Prot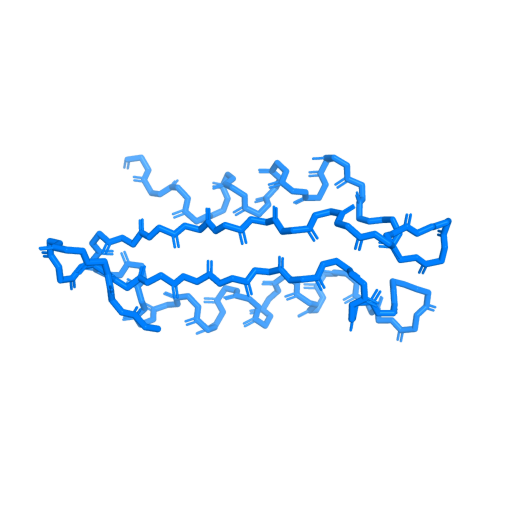ein AF-A0AAV6YLZ7-F1 (afdb_monomer_lite)

Organism: Engystomops pustulosus (NCBI:txid76066)

Foldseek 3Di:
DADPVRAAEAEAELQPAQVVPDDLVVVLVVVVVVCVVRLVDDHHYHYDPPPDDPRRDDDPVSVVVSCVVSPDD

Structure (mmCIF, N/CA/C/O backbone):
data_AF-A0AAV6YLZ7-F1
#
_entry.id   AF-A0AAV6YLZ7-F1
#
loop_
_atom_site.group_PDB
_atom_site.id
_atom_site.type_symbol
_atom_site.label_atom_id
_atom_site.label_alt_id
_atom_site.label_comp_id
_atom_site.label_asym_id
_atom_site.label_entity_id
_atom_site.label_seq_id
_atom_site.pdbx_PDB_ins_code
_atom_site.Cartn_x
_atom_site.Cartn_y
_atom_site.Cartn_z
_atom_site.occupancy
_atom_site.B_iso_or_equiv
_atom_site.auth_seq_id
_atom_site.auth_comp_id
_atom_site.auth_asym_id
_atom_site.auth_atom_id
_atom_site.pdbx_PDB_model_num
ATOM 1 N N . GLY A 1 1 ? -11.421 -6.861 0.607 1.00 81.19 1 GLY A N 1
ATOM 2 C CA . GLY A 1 1 ? -12.075 -7.946 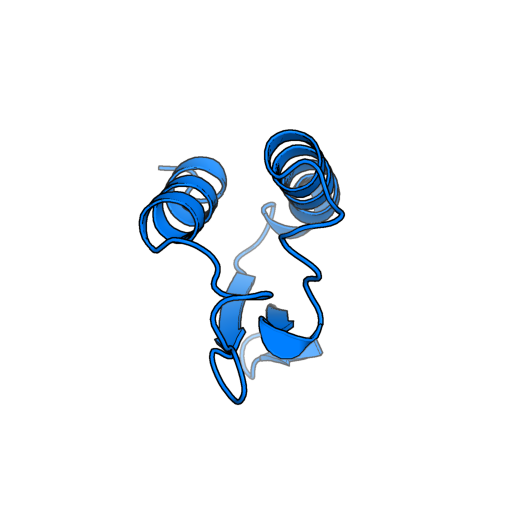1.377 1.00 81.19 1 GLY A CA 1
ATOM 3 C C . GLY A 1 1 ? -12.011 -7.609 2.852 1.00 81.19 1 GLY A C 1
ATOM 4 O O . GLY A 1 1 ? -11.374 -6.612 3.169 1.00 81.19 1 GLY A O 1
ATOM 5 N N . VAL A 1 2 ? -12.640 -8.390 3.731 1.00 85.94 2 VAL A N 1
ATOM 6 C CA . VAL A 1 2 ? -12.519 -8.202 5.189 1.00 85.94 2 VAL A CA 1
ATOM 7 C C . VAL A 1 2 ? -11.868 -9.414 5.846 1.00 85.94 2 VAL A C 1
ATOM 9 O O . VAL A 1 2 ? -11.975 -10.521 5.320 1.00 85.94 2 VAL A O 1
ATOM 12 N N . ASP A 1 3 ? -11.166 -9.200 6.953 1.00 87.69 3 ASP A N 1
ATOM 13 C CA . ASP A 1 3 ? -10.629 -10.281 7.778 1.00 87.69 3 ASP A CA 1
ATOM 14 C C . ASP A 1 3 ? -11.723 -10.934 8.646 1.00 87.69 3 ASP A C 1
ATOM 16 O O . ASP A 1 3 ? -12.893 -10.545 8.619 1.00 87.69 3 ASP A O 1
ATOM 20 N N . ASN A 1 4 ? -11.335 -11.917 9.461 1.00 86.50 4 ASN A N 1
ATOM 21 C CA . ASN A 1 4 ? -12.247 -12.611 10.377 1.00 86.50 4 ASN A CA 1
ATOM 22 C C . ASN A 1 4 ? -12.849 -11.701 11.470 1.00 86.50 4 ASN A C 1
ATOM 24 O O . ASN A 1 4 ? -13.784 -12.115 12.151 1.00 86.50 4 ASN A O 1
ATOM 28 N N . CYS A 1 5 ? -12.325 -10.487 11.649 1.00 87.19 5 CYS A N 1
ATOM 29 C CA . CYS A 1 5 ? -12.804 -9.483 12.596 1.00 87.19 5 CYS A CA 1
ATOM 30 C C . CYS A 1 5 ? -13.635 -8.378 11.915 1.00 87.19 5 CYS A C 1
ATOM 32 O O . CYS A 1 5 ? -14.081 -7.454 12.590 1.00 87.19 5 CYS A O 1
ATOM 34 N N . GLY A 1 6 ? -13.855 -8.452 10.596 1.00 85.50 6 GLY A N 1
ATOM 35 C CA . GLY A 1 6 ? -14.594 -7.446 9.827 1.00 85.50 6 GLY A CA 1
ATOM 36 C C . GLY A 1 6 ? -13.771 -6.218 9.415 1.00 85.50 6 GLY A C 1
ATOM 37 O O . GLY A 1 6 ? -14.346 -5.249 8.919 1.00 85.50 6 GLY A O 1
ATOM 38 N N . ARG A 1 7 ? -12.445 -6.245 9.588 1.00 88.00 7 ARG A N 1
ATOM 39 C CA . ARG A 1 7 ? -11.531 -5.161 9.198 1.00 88.00 7 ARG A CA 1
ATOM 40 C C . ARG A 1 7 ? -11.210 -5.233 7.719 1.00 88.00 7 ARG A C 1
ATOM 42 O O . ARG A 1 7 ? -10.990 -6.317 7.181 1.00 88.00 7 ARG A O 1
ATOM 49 N N . SER A 1 8 ? -11.135 -4.083 7.061 1.00 87.69 8 SER A N 1
ATOM 50 C CA . SER A 1 8 ? -10.802 -4.009 5.637 1.00 87.69 8 SER A CA 1
ATOM 51 C C . SER A 1 8 ? -9.361 -4.459 5.391 1.00 87.69 8 SER A C 1
ATOM 53 O O . SER A 1 8 ? -8.432 -3.939 6.000 1.00 87.69 8 SER A O 1
ATOM 55 N N . ILE A 1 9 ? -9.168 -5.405 4.472 1.00 87.88 9 ILE A N 1
ATOM 56 C CA . ILE A 1 9 ? -7.845 -5.835 4.011 1.00 87.88 9 ILE A CA 1
ATOM 57 C C . ILE A 1 9 ? -7.527 -5.123 2.700 1.00 87.88 9 ILE A C 1
ATOM 59 O O . ILE A 1 9 ? -8.248 -5.284 1.705 1.00 87.88 9 ILE A O 1
ATOM 63 N N . ILE A 1 10 ? -6.417 -4.395 2.704 1.00 87.62 10 ILE A N 1
ATOM 64 C CA . ILE A 1 10 ? -5.833 -3.713 1.556 1.00 87.62 10 ILE A CA 1
ATOM 65 C C . ILE A 1 10 ? -4.589 -4.483 1.136 1.00 87.62 10 ILE A C 1
ATOM 67 O O . ILE A 1 10 ? -3.733 -4.805 1.957 1.00 87.62 10 ILE A O 1
ATOM 71 N N . VAL A 1 11 ? -4.497 -4.792 -0.154 1.00 86.00 11 VAL A N 1
ATOM 72 C CA . VAL A 1 11 ? -3.403 -5.588 -0.706 1.00 86.00 11 VAL A CA 1
ATOM 73 C C . VAL A 1 11 ? -2.664 -4.775 -1.758 1.00 86.00 11 VAL A C 1
ATOM 75 O O . VAL A 1 11 ? -3.246 -4.406 -2.776 1.00 86.00 11 VAL A O 1
ATOM 78 N N . ILE A 1 12 ? -1.374 -4.540 -1.531 1.00 83.00 12 ILE A N 1
ATOM 79 C CA . ILE A 1 12 ? -0.470 -3.929 -2.505 1.00 83.00 12 ILE A CA 1
ATOM 80 C C . ILE A 1 12 ? 0.346 -5.046 -3.157 1.00 83.00 12 ILE A C 1
ATOM 82 O O . ILE A 1 12 ? 1.054 -5.789 -2.480 1.00 83.00 12 ILE A O 1
ATOM 86 N N . VAL A 1 13 ? 0.259 -5.168 -4.483 1.00 81.88 13 VAL A N 1
ATOM 87 C CA . VAL A 1 13 ? 1.004 -6.170 -5.260 1.00 81.88 13 VAL A CA 1
ATOM 88 C C . VAL A 1 13 ? 2.109 -5.468 -6.042 1.00 81.88 13 VAL A C 1
ATOM 90 O O . VAL A 1 13 ? 1.838 -4.861 -7.077 1.00 81.88 13 VAL A O 1
ATOM 93 N N . GLY A 1 14 ? 3.356 -5.578 -5.573 1.00 74.75 14 GLY A N 1
ATOM 94 C CA . GLY A 1 14 ? 4.499 -4.867 -6.159 1.00 74.75 14 GLY A CA 1
ATOM 95 C C . GLY A 1 14 ? 4.722 -5.183 -7.641 1.00 74.75 14 GLY A C 1
ATOM 96 O O . GLY A 1 14 ? 5.033 -4.293 -8.425 1.00 74.75 14 GLY A O 1
ATOM 97 N N . ARG A 1 15 ? 4.453 -6.427 -8.072 1.00 76.44 15 ARG A N 1
ATOM 98 C CA . ARG A 1 15 ? 4.565 -6.852 -9.481 1.00 76.44 15 ARG A CA 1
ATOM 99 C C . ARG A 1 15 ? 3.780 -5.963 -10.455 1.00 76.44 15 ARG A C 1
ATOM 101 O O . ARG A 1 15 ? 4.212 -5.811 -11.593 1.00 76.44 15 ARG A O 1
ATOM 108 N N . ASN A 1 16 ? 2.647 -5.405 -10.032 1.00 70.69 16 ASN A N 1
ATOM 109 C CA . ASN A 1 16 ? 1.759 -4.630 -10.901 1.00 70.69 16 ASN A CA 1
ATOM 110 C C . ASN A 1 16 ? 2.038 -3.122 -10.860 1.00 70.69 16 ASN A C 1
ATOM 112 O O . ASN A 1 16 ? 1.274 -2.359 -11.446 1.00 70.69 16 ASN A O 1
ATOM 116 N N . ILE A 1 17 ? 3.093 -2.689 -10.167 1.00 69.88 17 ILE A N 1
ATOM 117 C CA . ILE A 1 17 ? 3.439 -1.278 -10.010 1.00 69.88 17 ILE A CA 1
ATOM 118 C C . ILE A 1 17 ? 4.591 -0.973 -10.972 1.00 69.88 17 ILE A C 1
ATOM 120 O O . ILE A 1 17 ? 5.723 -1.366 -10.691 1.00 69.88 17 ILE A O 1
ATOM 124 N N . PRO A 1 18 ? 4.329 -0.311 -12.116 1.00 67.31 18 PRO A N 1
ATOM 125 C CA . PRO A 1 18 ? 5.361 0.008 -13.092 1.00 67.31 18 PRO A CA 1
ATOM 126 C C . PRO A 1 18 ? 6.161 1.228 -12.621 1.00 67.31 18 PRO A C 1
ATOM 128 O O . PRO A 1 18 ? 5.982 2.315 -13.158 1.00 67.31 18 PRO A O 1
ATOM 131 N N . VAL A 1 19 ? 7.024 1.055 -11.613 1.00 66.62 19 VAL A N 1
ATOM 132 C CA . VAL A 1 19 ? 7.747 2.135 -10.900 1.00 66.62 19 VAL A CA 1
ATOM 133 C C . VAL A 1 19 ? 8.459 3.105 -11.856 1.00 66.62 19 VAL A C 1
ATOM 135 O O . VAL A 1 19 ? 8.525 4.297 -11.587 1.00 66.62 19 VAL A O 1
ATOM 138 N N . LEU A 1 20 ? 8.920 2.631 -13.016 1.00 66.69 20 LEU A N 1
ATOM 139 C CA . LEU A 1 20 ? 9.584 3.456 -14.035 1.00 66.69 20 LEU A CA 1
ATOM 140 C C . LEU A 1 20 ? 8.650 4.382 -14.847 1.00 66.69 20 LEU A C 1
ATOM 142 O O . LEU A 1 20 ? 9.136 5.257 -15.558 1.00 66.69 20 LEU A O 1
ATOM 146 N N . LEU A 1 21 ? 7.331 4.177 -14.799 1.00 70.38 21 LEU A N 1
ATOM 147 C CA . LEU A 1 21 ? 6.334 4.900 -15.608 1.00 70.38 21 LEU A CA 1
ATOM 148 C C . LEU A 1 21 ? 5.404 5.791 -14.776 1.00 70.38 21 LEU A C 1
ATOM 150 O O . LEU A 1 21 ? 4.649 6.579 -15.348 1.00 70.38 21 LEU A O 1
ATOM 154 N N . ILE A 1 22 ? 5.430 5.656 -13.449 1.00 77.31 22 ILE A N 1
ATOM 155 C CA . ILE A 1 22 ? 4.578 6.418 -12.538 1.00 77.31 22 ILE A CA 1
ATOM 156 C C . ILE A 1 22 ? 5.406 7.336 -11.652 1.00 77.31 22 ILE A C 1
ATOM 158 O O . ILE A 1 22 ? 6.454 6.979 -11.127 1.00 77.31 22 ILE A O 1
ATOM 162 N N . ASP A 1 23 ? 4.877 8.535 -11.463 1.00 81.88 23 ASP A N 1
ATOM 163 C CA . ASP A 1 23 ? 5.349 9.459 -10.448 1.00 81.88 23 ASP A CA 1
ATOM 164 C C . ASP A 1 23 ? 4.953 8.913 -9.069 1.00 81.88 23 ASP A C 1
ATOM 166 O O . ASP A 1 23 ? 3.766 8.768 -8.752 1.00 81.88 23 ASP A O 1
ATOM 170 N N . MET A 1 24 ? 5.961 8.576 -8.269 1.00 77.69 24 MET A N 1
ATOM 171 C CA . MET A 1 24 ? 5.781 7.955 -6.961 1.00 77.69 24 MET A CA 1
ATOM 172 C C . MET A 1 24 ? 5.100 8.889 -5.953 1.00 77.69 24 MET A C 1
ATOM 174 O O . MET A 1 24 ? 4.359 8.406 -5.097 1.00 77.69 24 MET A O 1
ATOM 178 N N . GLU A 1 25 ? 5.254 10.211 -6.080 1.00 81.31 25 GLU A N 1
ATOM 179 C CA . GLU A 1 25 ? 4.534 11.174 -5.237 1.00 81.31 25 GLU A CA 1
ATOM 180 C C . GLU A 1 25 ? 3.040 11.174 -5.569 1.00 81.31 25 GLU A C 1
ATOM 182 O O . GLU A 1 25 ? 2.190 11.140 -4.678 1.00 81.31 25 GLU A O 1
ATOM 187 N N . LYS A 1 26 ? 2.690 11.124 -6.860 1.00 85.00 26 LYS A N 1
ATOM 188 C CA . LYS A 1 26 ? 1.284 11.010 -7.286 1.00 85.00 26 LYS A CA 1
ATOM 189 C C . LYS A 1 26 ? 0.672 9.672 -6.896 1.00 85.00 26 LYS A C 1
ATOM 191 O O . LYS A 1 26 ? -0.499 9.633 -6.527 1.00 85.00 26 LYS A O 1
ATOM 196 N N . ALA A 1 27 ? 1.446 8.590 -6.959 1.00 83.06 27 ALA A N 1
ATOM 197 C CA . ALA A 1 27 ? 1.007 7.281 -6.490 1.00 83.06 27 ALA A CA 1
ATOM 198 C C . ALA A 1 27 ? 0.718 7.295 -4.981 1.00 83.06 27 ALA A C 1
ATOM 200 O O . ALA A 1 27 ? -0.300 6.751 -4.553 1.00 83.06 27 ALA A O 1
ATOM 201 N N . LEU A 1 28 ? 1.557 7.976 -4.190 1.00 83.12 28 LEU A N 1
ATOM 202 C CA . LEU A 1 28 ? 1.326 8.177 -2.761 1.00 83.12 28 LEU A CA 1
ATOM 203 C C . LEU A 1 28 ? 0.059 9.004 -2.504 1.00 83.12 28 LEU A C 1
ATOM 205 O O . LEU A 1 28 ? -0.776 8.594 -1.707 1.00 83.12 28 LEU A O 1
ATOM 209 N N . LEU A 1 29 ? -0.146 10.118 -3.214 1.00 85.62 29 LEU A N 1
ATOM 210 C CA . LEU A 1 29 ? -1.363 10.934 -3.084 1.00 85.62 29 LEU A CA 1
ATOM 211 C C . LEU A 1 29 ? -2.631 10.162 -3.466 1.00 85.62 29 LEU A C 1
ATOM 213 O O . LEU A 1 29 ? -3.649 10.261 -2.782 1.00 85.62 29 LEU A O 1
ATOM 217 N N . TYR A 1 30 ? -2.569 9.367 -4.534 1.00 86.44 30 TYR A N 1
ATOM 218 C CA . TYR A 1 30 ? -3.661 8.479 -4.923 1.00 86.44 30 TYR A CA 1
ATOM 219 C C . TYR A 1 30 ? -3.950 7.443 -3.832 1.00 86.44 30 TYR A C 1
ATOM 221 O O . TYR A 1 30 ? -5.111 7.194 -3.504 1.00 86.44 30 TYR A O 1
ATOM 229 N N . PHE A 1 31 ? -2.900 6.874 -3.234 1.00 86.00 31 PHE A N 1
ATOM 230 C CA . PHE A 1 31 ? -3.036 5.952 -2.116 1.00 86.00 31 PHE A CA 1
ATOM 231 C C . PHE A 1 31 ? -3.687 6.628 -0.905 1.00 86.00 31 PHE A C 1
ATOM 233 O O . PHE A 1 31 ? -4.661 6.095 -0.389 1.00 86.00 31 PHE A O 1
ATOM 240 N N . ILE A 1 3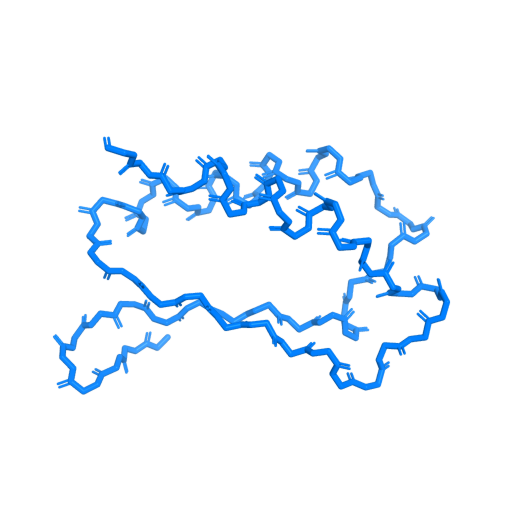2 ? -3.241 7.823 -0.509 1.00 86.69 32 ILE A N 1
ATOM 241 C CA . ILE A 1 32 ? -3.844 8.604 0.586 1.00 86.69 32 ILE A CA 1
ATOM 242 C C . ILE A 1 32 ? -5.326 8.873 0.312 1.00 86.69 32 ILE A C 1
ATOM 244 O O . ILE A 1 32 ? -6.165 8.632 1.175 1.00 86.69 32 ILE A O 1
ATOM 248 N N . HIS A 1 33 ? -5.673 9.311 -0.899 1.00 87.44 33 HIS A N 1
ATOM 249 C CA . HIS A 1 33 ? -7.063 9.562 -1.278 1.00 87.44 33 HIS A CA 1
ATOM 250 C C . HIS A 1 33 ? -7.935 8.300 -1.180 1.00 87.44 33 HIS A C 1
ATOM 252 O O . HIS A 1 33 ? -9.064 8.342 -0.693 1.00 87.44 33 HIS A O 1
ATOM 258 N N . MET A 1 34 ? -7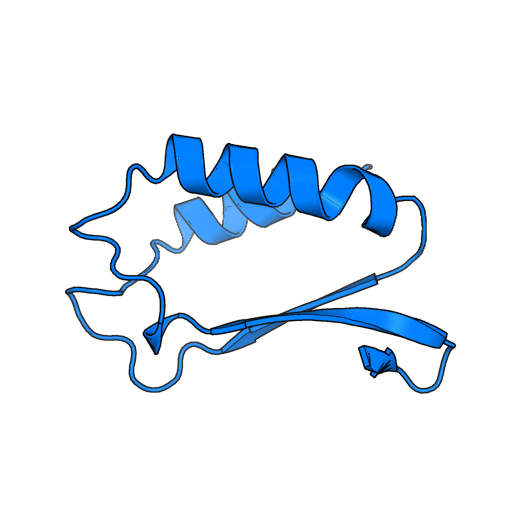.402 7.155 -1.608 1.00 85.50 34 MET A N 1
ATOM 259 C CA . MET A 1 34 ? -8.069 5.865 -1.449 1.00 85.50 34 MET A CA 1
ATOM 260 C C . MET A 1 34 ? -8.156 5.444 0.026 1.00 85.50 34 MET A C 1
ATOM 262 O O . MET A 1 34 ? -9.121 4.805 0.425 1.00 85.50 34 MET A O 1
ATOM 266 N N . MET A 1 35 ? -7.174 5.803 0.848 1.00 85.62 35 MET A N 1
ATOM 267 C CA . MET A 1 35 ? -7.151 5.483 2.273 1.00 85.62 35 MET A CA 1
ATOM 268 C C . MET A 1 35 ? -8.082 6.363 3.105 1.00 85.62 35 MET A C 1
ATOM 270 O O . MET A 1 35 ? -8.554 5.884 4.125 1.00 85.62 35 MET A O 1
ATOM 274 N N . ASP A 1 36 ? -8.404 7.586 2.686 1.00 85.19 36 ASP A N 1
ATOM 275 C CA . ASP A 1 36 ? -9.180 8.568 3.468 1.00 85.19 36 ASP A CA 1
ATOM 276 C C . ASP A 1 36 ? -10.507 8.005 4.027 1.00 85.19 36 ASP A C 1
ATOM 278 O O . ASP A 1 36 ? -10.873 8.222 5.180 1.00 85.19 36 ASP A O 1
ATOM 282 N N . HIS A 1 37 ? -11.199 7.170 3.246 1.00 81.94 37 HIS A N 1
ATOM 283 C CA . HIS A 1 37 ? -12.444 6.520 3.672 1.00 81.94 37 HIS A CA 1
ATOM 284 C C . HIS A 1 37 ? -12.242 5.167 4.381 1.00 81.94 37 HIS A C 1
ATOM 286 O O . HIS A 1 37 ? -13.170 4.670 5.024 1.00 81.94 37 HIS A O 1
ATOM 292 N N . ILE A 1 38 ? -11.061 4.552 4.260 1.00 82.50 38 ILE A N 1
ATOM 293 C CA . ILE A 1 38 ? -10.746 3.229 4.826 1.00 82.50 38 ILE A CA 1
ATOM 294 C C . ILE A 1 38 ? -10.031 3.356 6.177 1.00 82.50 38 ILE A C 1
ATOM 296 O O . ILE A 1 38 ? -10.350 2.608 7.097 1.00 82.50 38 ILE A O 1
ATOM 300 N N . ALA A 1 39 ? -9.130 4.330 6.316 1.00 82.31 39 ALA A N 1
ATOM 301 C CA . ALA A 1 39 ? -8.346 4.621 7.515 1.00 82.31 39 ALA A CA 1
ATOM 302 C C . ALA A 1 39 ? -9.197 5.116 8.697 1.00 82.31 39 ALA A C 1
ATOM 304 O O . ALA A 1 39 ? -8.730 5.122 9.829 1.00 82.31 39 ALA A O 1
ATOM 305 N N . ALA A 1 40 ? -10.465 5.476 8.463 1.00 80.00 40 ALA A N 1
ATOM 306 C CA . ALA A 1 40 ? -11.426 5.808 9.517 1.00 80.00 40 ALA A CA 1
ATOM 307 C C . ALA A 1 40 ? -11.804 4.609 10.418 1.00 80.00 40 ALA A C 1
ATOM 309 O O . ALA A 1 40 ? -12.519 4.779 11.407 1.00 80.00 40 ALA A O 1
ATOM 310 N N . LYS A 1 41 ? -11.391 3.388 10.058 1.00 80.81 41 LYS A N 1
ATOM 311 C CA . LYS A 1 41 ? -11.613 2.148 10.812 1.00 80.81 41 LYS A CA 1
ATOM 312 C C . LYS A 1 41 ? -10.338 1.317 10.810 1.00 80.81 41 LYS A C 1
ATOM 314 O O . LYS A 1 41 ? -9.503 1.486 9.930 1.00 80.81 41 LYS A O 1
ATOM 319 N N . ASP A 1 42 ? -10.246 0.353 11.719 1.00 84.25 42 ASP A N 1
ATOM 320 C CA . ASP A 1 42 ? -9.148 -0.612 11.707 1.00 84.25 42 ASP A CA 1
ATOM 321 C C . ASP A 1 42 ? -9.074 -1.344 10.357 1.00 84.25 42 ASP A C 1
ATOM 323 O O . ASP A 1 42 ? -10.060 -1.911 9.865 1.00 84.25 42 ASP A O 1
ATOM 327 N N . TYR A 1 43 ? -7.881 -1.358 9.773 1.00 86.50 43 TYR A N 1
ATOM 328 C CA . TYR A 1 43 ? -7.590 -2.009 8.502 1.00 86.50 43 TYR A CA 1
ATOM 329 C C . TYR A 1 43 ? -6.293 -2.816 8.595 1.00 86.50 43 TYR A C 1
ATOM 331 O O . TYR A 1 43 ? -5.493 -2.657 9.515 1.00 86.50 43 TYR A O 1
ATOM 339 N N . ILE A 1 44 ? -6.094 -3.715 7.635 1.00 85.25 44 ILE A N 1
ATOM 340 C CA . ILE A 1 44 ? -4.869 -4.501 7.488 1.00 85.25 44 ILE A CA 1
ATOM 341 C C . ILE A 1 44 ? -4.280 -4.197 6.118 1.00 85.25 44 ILE A C 1
ATOM 343 O O . ILE A 1 44 ? -4.949 -4.393 5.103 1.00 85.25 44 ILE A O 1
ATOM 347 N N . LEU A 1 45 ? -3.022 -3.762 6.084 1.00 86.00 45 LEU A N 1
ATOM 348 C CA . LEU A 1 45 ? -2.265 -3.580 4.851 1.00 86.00 45 LEU A CA 1
ATOM 349 C C . LEU A 1 45 ? -1.314 -4.763 4.646 1.00 86.00 45 LEU A C 1
ATOM 351 O O . LEU A 1 45 ? -0.492 -5.064 5.508 1.00 86.00 45 LEU A O 1
ATOM 355 N N . VAL A 1 46 ? -1.414 -5.429 3.498 1.00 85.38 46 VAL A N 1
ATOM 356 C CA . VAL A 1 46 ? -0.533 -6.540 3.117 1.00 85.38 46 VAL A CA 1
ATOM 357 C C . VAL A 1 46 ? 0.211 -6.178 1.840 1.00 85.38 46 VAL A C 1
ATOM 359 O O . VAL A 1 46 ? -0.405 -5.871 0.819 1.00 85.38 46 VAL A O 1
ATOM 362 N N . TYR A 1 47 ? 1.539 -6.253 1.879 1.00 83.44 47 TYR A N 1
ATOM 363 C CA . 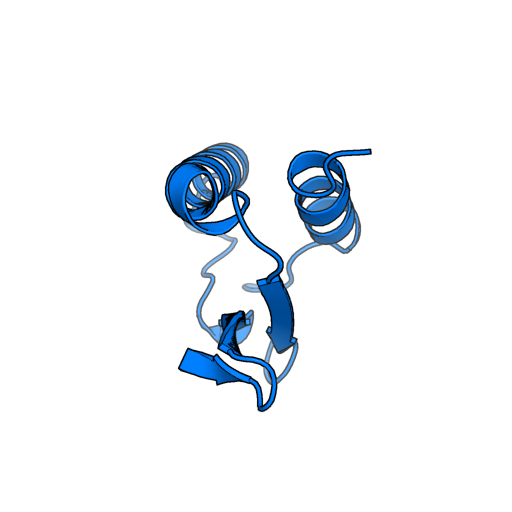TYR A 1 47 ? 2.390 -6.040 0.714 1.00 83.44 47 TYR A CA 1
ATOM 364 C C . TYR A 1 47 ? 2.946 -7.367 0.195 1.00 83.44 47 TYR A C 1
ATOM 366 O O . TYR A 1 47 ? 3.652 -8.082 0.907 1.00 83.44 47 TYR A O 1
ATOM 374 N N . PHE A 1 48 ? 2.655 -7.686 -1.065 1.00 82.31 48 PHE A N 1
ATOM 375 C CA . PHE A 1 48 ? 3.251 -8.820 -1.759 1.00 82.31 48 PHE A CA 1
ATOM 376 C C . PHE A 1 48 ? 4.429 -8.361 -2.614 1.00 82.31 48 PHE A C 1
ATOM 378 O O . PHE A 1 48 ? 4.254 -7.706 -3.645 1.00 82.31 48 PHE A O 1
ATOM 385 N N . HIS A 1 49 ? 5.623 -8.786 -2.202 1.00 75.25 49 HIS A N 1
ATOM 386 C CA . HIS A 1 49 ? 6.886 -8.584 -2.916 1.00 75.25 49 HIS A CA 1
ATOM 387 C C . HIS A 1 49 ? 7.254 -9.770 -3.829 1.00 75.25 49 HIS A C 1
ATOM 389 O O . HIS A 1 49 ? 8.418 -10.027 -4.114 1.00 75.25 49 HIS A O 1
ATOM 395 N N . THR A 1 50 ? 6.287 -10.589 -4.240 1.00 69.75 50 THR A N 1
ATOM 396 C CA . THR A 1 50 ? 6.571 -11.720 -5.130 1.00 69.75 50 THR A CA 1
ATOM 397 C C . THR A 1 50 ? 6.734 -11.231 -6.572 1.00 69.75 50 THR A C 1
ATOM 399 O O . THR A 1 50 ? 5.933 -10.434 -7.059 1.00 69.75 50 THR A O 1
ATOM 402 N N . LEU A 1 51 ? 7.758 -11.739 -7.274 1.00 61.28 51 LEU A N 1
ATOM 403 C CA . LEU A 1 51 ? 8.068 -11.412 -8.679 1.00 61.28 51 LEU A CA 1
ATOM 404 C C . LEU A 1 51 ? 8.353 -9.917 -8.952 1.00 61.28 51 LEU A C 1
ATOM 406 O O . LEU A 1 51 ? 8.187 -9.452 -10.080 1.00 61.28 51 LEU A O 1
ATOM 410 N N . THR A 1 52 ? 8.776 -9.159 -7.943 1.00 60.56 52 THR A N 1
ATOM 411 C CA . THR A 1 52 ? 9.344 -7.813 -8.100 1.00 60.56 52 THR A CA 1
ATOM 412 C C . THR A 1 52 ? 10.805 -7.917 -8.555 1.00 60.56 52 THR A C 1
ATOM 414 O O . THR A 1 52 ? 11.592 -8.664 -7.981 1.00 60.56 52 THR A O 1
ATOM 417 N N . GLY A 1 53 ? 11.164 -7.191 -9.617 1.00 62.06 53 GLY A N 1
ATOM 418 C CA . GLY A 1 53 ? 12.541 -7.025 -10.112 1.00 62.06 53 GLY A CA 1
ATOM 419 C C . GLY A 1 53 ? 12.915 -5.541 -10.164 1.00 62.06 53 GLY A C 1
ATOM 420 O O . GLY A 1 53 ? 12.105 -4.716 -9.755 1.00 62.06 53 GLY A O 1
ATOM 421 N N . GLU A 1 54 ? 14.086 -5.179 -10.700 1.00 58.84 54 GLU A N 1
ATOM 422 C CA . GLU A 1 54 ? 14.589 -3.785 -10.704 1.00 58.84 54 GLU A CA 1
ATOM 423 C C . GLU A 1 54 ? 13.589 -2.743 -11.235 1.00 58.84 54 GLU A C 1
ATOM 425 O O . GLU A 1 54 ? 13.555 -1.610 -10.774 1.00 58.84 54 GLU A O 1
ATOM 430 N N . HIS A 1 55 ? 12.728 -3.131 -12.173 1.00 55.16 55 HIS A N 1
ATOM 431 C CA . HIS A 1 55 ? 11.770 -2.233 -12.828 1.00 55.16 55 HIS A CA 1
ATOM 432 C C . HIS A 1 55 ? 10.515 -1.933 -11.989 1.00 55.16 55 HIS A C 1
ATOM 434 O O . HIS A 1 55 ? 9.816 -0.961 -12.267 1.00 55.16 55 HIS A O 1
ATOM 440 N N . ASN A 1 56 ? 10.236 -2.771 -10.983 1.00 58.88 56 ASN A N 1
ATOM 441 C CA . ASN A 1 56 ? 9.060 -2.703 -10.108 1.00 58.88 56 ASN A CA 1
ATOM 442 C C . ASN A 1 56 ? 9.463 -2.803 -8.620 1.00 58.88 56 ASN A C 1
ATOM 444 O O . ASN A 1 56 ? 8.647 -3.167 -7.768 1.00 58.88 56 ASN A O 1
ATOM 448 N N . HIS A 1 57 ? 10.738 -2.552 -8.301 1.00 64.81 57 HIS A N 1
ATOM 449 C CA . HIS A 1 57 ? 11.230 -2.570 -6.930 1.00 64.81 57 HIS A CA 1
ATOM 450 C C . HIS A 1 57 ? 10.815 -1.267 -6.252 1.00 64.81 57 HIS A C 1
ATOM 452 O O . HIS A 1 57 ? 11.397 -0.210 -6.482 1.00 64.81 57 HIS A O 1
ATOM 458 N N . LEU A 1 58 ? 9.762 -1.344 -5.442 1.00 67.31 58 LEU A N 1
ATOM 459 C CA . LEU A 1 58 ? 9.442 -0.278 -4.504 1.00 67.31 58 LEU A CA 1
ATOM 460 C C . LEU A 1 58 ? 10.531 -0.217 -3.444 1.00 67.31 58 LEU A C 1
ATOM 462 O O . LEU A 1 58 ? 10.781 -1.215 -2.766 1.00 67.31 58 LEU A O 1
ATOM 466 N N . ASP A 1 59 ? 11.141 0.956 -3.318 1.00 71.31 59 ASP A N 1
ATOM 467 C CA . ASP A 1 59 ? 12.127 1.229 -2.285 1.00 71.31 59 ASP A CA 1
ATOM 468 C C . ASP A 1 59 ? 11.523 0.980 -0.893 1.00 71.31 59 ASP A C 1
ATOM 470 O O . ASP A 1 59 ? 10.354 1.285 -0.626 1.00 71.31 59 ASP A O 1
ATOM 474 N N . SER A 1 60 ? 12.331 0.426 0.006 1.00 70.50 60 SER A N 1
ATOM 475 C CA . SER A 1 60 ? 11.940 0.221 1.401 1.00 70.50 60 SER A CA 1
ATOM 476 C C . SER A 1 60 ? 11.603 1.553 2.076 1.00 70.50 60 SER A C 1
ATOM 478 O O . SER A 1 60 ? 10.683 1.604 2.895 1.00 70.50 60 SER A O 1
ATOM 480 N N . ASP A 1 61 ? 12.264 2.639 1.668 1.00 76.56 61 ASP A N 1
ATOM 481 C CA . ASP A 1 61 ? 11.969 3.993 2.143 1.00 76.56 61 ASP A CA 1
ATOM 482 C C . ASP A 1 61 ? 10.575 4.470 1.709 1.00 76.56 61 ASP A C 1
ATOM 484 O O . ASP A 1 61 ? 9.869 5.121 2.482 1.00 76.56 61 ASP A O 1
ATOM 488 N N . PHE A 1 62 ? 10.112 4.085 0.515 1.00 76.88 62 PHE A N 1
ATOM 489 C CA . PHE A 1 62 ? 8.750 4.392 0.076 1.00 76.88 62 PHE A CA 1
ATOM 490 C C . PHE A 1 62 ? 7.709 3.637 0.907 1.00 76.88 62 PHE A C 1
ATOM 492 O O . PHE A 1 62 ? 6.723 4.229 1.336 1.00 76.88 62 PHE A O 1
ATOM 499 N N . LEU A 1 63 ? 7.927 2.345 1.174 1.00 76.81 63 LEU A N 1
ATOM 500 C CA . LEU A 1 63 ? 7.023 1.554 2.020 1.00 76.81 63 LEU A CA 1
ATOM 501 C C . LEU A 1 63 ? 6.945 2.111 3.442 1.00 76.81 63 LEU A C 1
ATOM 503 O O . LEU A 1 63 ? 5.862 2.155 4.026 1.00 76.81 63 LEU A O 1
ATOM 507 N N . LYS A 1 64 ? 8.079 2.571 3.976 1.00 79.81 64 LYS A N 1
ATOM 508 C CA . LYS A 1 64 ? 8.134 3.242 5.270 1.00 79.81 64 LYS A CA 1
ATOM 509 C C . LYS A 1 64 ? 7.353 4.556 5.254 1.00 79.81 64 LYS A C 1
ATOM 511 O O . LYS A 1 64 ? 6.534 4.761 6.137 1.00 79.81 64 LYS A O 1
ATOM 516 N N . ASN A 1 65 ? 7.518 5.384 4.223 1.00 79.00 65 ASN A N 1
ATOM 517 C CA . ASN A 1 65 ? 6.732 6.612 4.068 1.00 79.00 65 ASN A CA 1
ATOM 518 C C . ASN A 1 65 ? 5.230 6.327 3.957 1.00 79.00 65 ASN A C 1
ATOM 520 O O . ASN A 1 65 ? 4.431 7.028 4.566 1.00 79.00 65 ASN A O 1
ATOM 524 N N . VAL A 1 66 ? 4.834 5.297 3.203 1.00 79.38 66 VAL A N 1
ATOM 525 C CA . VAL A 1 66 ? 3.429 4.879 3.113 1.00 79.38 66 VAL A CA 1
ATOM 526 C C . VAL A 1 66 ? 2.898 4.526 4.495 1.00 79.38 66 VAL A C 1
ATOM 528 O O . VAL A 1 66 ? 1.837 5.024 4.848 1.00 79.38 66 VAL A O 1
ATOM 531 N N . TYR A 1 67 ? 3.637 3.722 5.267 1.00 77.81 67 TYR A N 1
ATOM 532 C CA . TYR A 1 67 ? 3.288 3.367 6.642 1.00 77.81 67 TYR A CA 1
ATOM 533 C C . TYR A 1 67 ? 3.174 4.611 7.537 1.00 77.81 67 TYR A C 1
ATOM 535 O O . TYR A 1 67 ? 2.131 4.817 8.144 1.00 77.81 67 TYR A O 1
ATOM 543 N N . ASP A 1 68 ? 4.187 5.480 7.551 1.00 81.56 68 ASP A N 1
ATOM 544 C CA . ASP A 1 68 ? 4.231 6.679 8.400 1.00 81.56 68 ASP A CA 1
ATOM 545 C C . ASP A 1 68 ? 3.100 7.679 8.085 1.00 81.56 68 ASP A C 1
ATOM 547 O O . ASP A 1 68 ? 2.655 8.412 8.965 1.00 81.56 68 ASP A O 1
ATOM 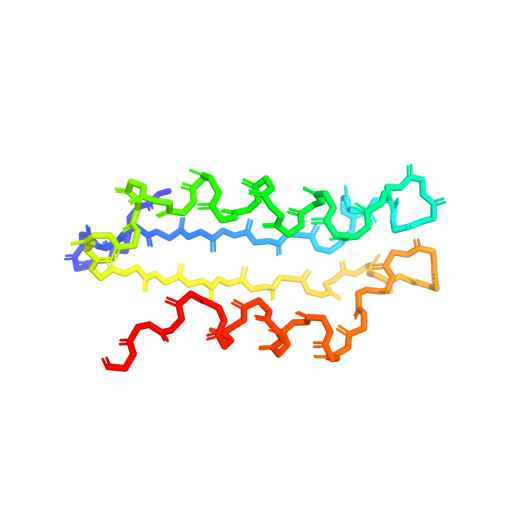551 N N . VAL A 1 69 ? 2.629 7.726 6.834 1.00 78.50 69 VAL A N 1
ATOM 552 C CA . VAL A 1 69 ? 1.535 8.612 6.402 1.00 78.50 69 VAL A CA 1
ATOM 553 C C . VAL A 1 69 ? 0.158 8.088 6.813 1.00 78.50 69 VAL A C 1
ATOM 555 O O . VAL A 1 69 ? -0.738 8.886 7.087 1.00 78.50 69 VAL A O 1
ATOM 558 N N . VAL A 1 70 ? -0.041 6.767 6.818 1.00 74.19 70 VAL A N 1
ATOM 559 C CA . VAL A 1 70 ? -1.344 6.150 7.129 1.00 74.19 70 VAL A CA 1
ATOM 560 C C . VAL A 1 70 ? -1.480 5.677 8.572 1.00 74.19 70 VAL A C 1
ATOM 562 O O . VAL A 1 70 ? -2.598 5.400 9.012 1.00 74.19 70 VAL A O 1
ATOM 565 N N . ASP A 1 71 ? -0.369 5.584 9.301 1.00 71.25 71 ASP A N 1
ATOM 566 C CA . ASP A 1 71 ? -0.344 5.331 10.736 1.00 71.25 71 ASP A CA 1
ATOM 567 C C . ASP A 1 71 ? -0.697 6.631 11.477 1.00 71.25 71 ASP A C 1
ATOM 569 O O . ASP A 1 71 ? 0.143 7.497 11.736 1.00 71.25 71 ASP A O 1
ATOM 573 N N . ALA A 1 72 ? -1.984 6.803 11.775 1.00 59.06 72 ALA A N 1
ATOM 574 C CA . ALA A 1 72 ? -2.444 7.865 12.656 1.00 59.06 72 ALA A CA 1
ATOM 575 C C . ALA A 1 72 ? -2.075 7.493 14.101 1.00 59.06 72 ALA A C 1
ATOM 577 O O . ALA A 1 72 ? -2.730 6.650 14.711 1.00 59.06 72 ALA A O 1
ATOM 578 N N . LYS A 1 73 ? -1.008 8.108 14.625 1.00 51.59 73 LYS A N 1
ATOM 579 C CA . LYS A 1 73 ? -0.638 8.027 16.049 1.00 51.59 73 LYS A CA 1
ATOM 580 C C . LYS A 1 73 ? -1.753 8.476 16.988 1.00 51.59 73 LYS A C 1
ATOM 582 O O . LYS A 1 73 ? -2.403 9.500 16.679 1.00 51.59 73 LYS A O 1
#

Sequence (73 aa):
GVDNCGRSIIVIVGRNIPVLLIDMEKALLYFIHMMDHIAAKDYILVYFHTLTGEHNHLDSDFLKNVYDVVDAK

Secondary structure (DSSP, 8-state):
-B-TTSPEEEEEEGGG--TTTS-HHHHHHHHHHHHTTTTTS-EEEEEE-TT--GGG---HHHHHHHHHHH---

pLDDT: mean 77.75, std 9.19, range [51.59, 88.0]

Radius of gyration: 12.84 Å; chains: 1; bounding box: 29×24×32 Å

InterPro domains:
  IPR001251 CRAL-TRIO lipid binding domain [PF13716] (6-72)
  IPR036865 CRAL-TRIO lipid binding domain superfamily [G3DSA:3.40.525.10] (1-73)